Protein AF-A0A6P0CGT4-F1 (afdb_monomer_lite)

Sequence (58 aa):
RRERAMQRFRSMRCLQKFAAVHASVSNHFNQERSLYSRANFKLNRAAALSEWRQLGAA

Secondary structure (DSSP, 8-state):
-HHHHHTT-S-HHHHHHHHHHHHHHHHHHHGGGTTS-HHHHHHHHHHHHHHHHHHTT-

Organism: NCBI:txid2698830

Radius of gyration: 16.47 Å; chains: 1; bounding box: 37×19×39 Å

pLDDT: mean 84.79, std 10.05, range [55.75, 95.75]

Foldseek 3Di:
DVVVVLVPDPDPVVSVVVCVVVVVVVCVVCVCVVVDDPVVVVVVVVVVVVVVVVVVVD

Structure (mmCIF, N/CA/C/O backbone):
data_AF-A0A6P0CGT4-F1
#
_entry.id   AF-A0A6P0CGT4-F1
#
loop_
_atom_site.group_PDB
_atom_site.id
_atom_site.type_symbol
_atom_site.label_atom_id
_atom_site.label_alt_id
_atom_site.label_comp_id
_atom_site.label_asym_id
_atom_site.label_entity_id
_atom_site.label_seq_id
_atom_site.pdbx_PDB_ins_code
_atom_site.Cartn_x
_atom_site.Cartn_y
_atom_site.Cartn_z
_atom_site.occupancy
_atom_site.B_iso_or_equiv
_atom_site.auth_seq_id
_atom_site.auth_comp_id
_atom_site.auth_asym_id
_atom_site.auth_atom_id
_atom_site.pdbx_PDB_model_num
ATOM 1 N N . ARG A 1 1 ? -14.489 -6.743 2.355 1.00 71.62 1 ARG A N 1
ATOM 2 C CA . ARG A 1 1 ? -13.291 -7.428 2.929 1.00 71.62 1 ARG A CA 1
ATOM 3 C C . ARG A 1 1 ? -12.781 -6.734 4.194 1.00 71.62 1 ARG A C 1
ATOM 5 O O . ARG A 1 1 ? -12.614 -7.421 5.190 1.00 71.6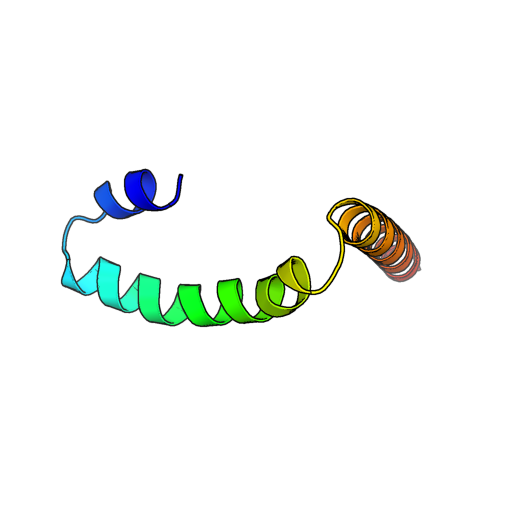2 1 ARG A O 1
ATOM 12 N N . ARG A 1 2 ? -12.589 -5.402 4.179 1.00 77.88 2 ARG A N 1
ATOM 13 C CA . ARG A 1 2 ? -12.131 -4.616 5.342 1.00 77.88 2 ARG A CA 1
ATOM 14 C C . ARG A 1 2 ? -13.032 -4.789 6.569 1.00 77.88 2 ARG A C 1
ATOM 16 O O . ARG A 1 2 ? -12.536 -5.154 7.619 1.00 77.88 2 ARG A O 1
ATOM 23 N N . GLU A 1 3 ? -14.347 -4.647 6.416 1.00 85.06 3 GLU A N 1
ATOM 24 C CA . GLU A 1 3 ? -15.323 -4.763 7.521 1.00 85.06 3 GLU A CA 1
ATOM 25 C C . GLU A 1 3 ? -15.261 -6.097 8.270 1.00 85.06 3 GLU A C 1
ATOM 27 O O . GLU A 1 3 ? -15.213 -6.106 9.494 1.00 85.06 3 GLU A O 1
ATOM 32 N N . ARG A 1 4 ? -15.134 -7.220 7.554 1.00 89.75 4 ARG A N 1
ATOM 33 C CA . ARG A 1 4 ? -14.957 -8.544 8.178 1.00 89.75 4 ARG A CA 1
ATOM 34 C C . ARG A 1 4 ? -13.651 -8.658 8.971 1.00 89.75 4 ARG A C 1
ATOM 36 O O . ARG A 1 4 ? -13.606 -9.345 9.981 1.00 89.75 4 ARG A O 1
ATOM 43 N N . ALA A 1 5 ? -12.579 -7.998 8.529 1.00 88.38 5 ALA A N 1
ATOM 44 C CA . ALA A 1 5 ? -11.334 -7.941 9.296 1.00 88.38 5 ALA A CA 1
ATOM 45 C C . ALA A 1 5 ? -11.473 -7.030 10.526 1.00 88.38 5 ALA A C 1
ATOM 47 O O . ALA A 1 5 ? -10.964 -7.363 11.592 1.00 88.38 5 ALA A O 1
ATOM 48 N N . MET A 1 6 ? -12.213 -5.925 10.396 1.00 92.69 6 MET A N 1
ATOM 49 C CA . MET A 1 6 ? -12.495 -4.998 11.495 1.00 92.69 6 MET A CA 1
ATOM 50 C C . MET A 1 6 ? -13.322 -5.658 12.615 1.00 92.69 6 MET A C 1
ATOM 52 O O . MET A 1 6 ? -13.066 -5.391 13.784 1.00 92.69 6 MET A O 1
ATOM 56 N N . GLN A 1 7 ? -14.216 -6.599 12.286 1.00 92.06 7 GLN A N 1
ATOM 57 C CA . GLN A 1 7 ? -14.982 -7.394 13.264 1.00 92.06 7 GLN A CA 1
ATOM 58 C C . GLN A 1 7 ? -14.122 -8.307 14.156 1.00 92.06 7 GLN A C 1
ATOM 60 O O . GLN A 1 7 ? -14.585 -8.758 15.197 1.00 92.06 7 GLN A O 1
ATOM 65 N N . ARG A 1 8 ? -12.869 -8.591 13.777 1.00 93.69 8 ARG A N 1
ATOM 66 C CA . ARG A 1 8 ? -11.969 -9.462 14.556 1.00 93.69 8 ARG A CA 1
ATOM 67 C C . ARG A 1 8 ? -11.273 -8.730 15.707 1.00 93.69 8 ARG A C 1
ATOM 69 O O . ARG A 1 8 ? -10.590 -9.367 16.508 1.00 93.69 8 ARG A O 1
ATOM 76 N N . PHE A 1 9 ? -11.402 -7.406 15.789 1.00 94.25 9 PHE A N 1
ATOM 77 C CA . PHE A 1 9 ? -10.824 -6.625 16.878 1.00 94.25 9 PHE A CA 1
ATOM 78 C C . PHE A 1 9 ? -11.651 -6.789 18.153 1.00 94.25 9 PHE A C 1
ATOM 80 O O . PHE A 1 9 ? -12.861 -6.598 18.151 1.00 94.25 9 PHE A O 1
ATOM 87 N N . ARG A 1 10 ? -10.976 -7.077 19.271 1.00 94.31 10 ARG A N 1
ATOM 88 C CA . ARG A 1 10 ? -11.618 -7.253 20.586 1.00 94.31 10 ARG A CA 1
ATOM 89 C C . ARG A 1 10 ? -12.165 -5.950 21.191 1.00 94.31 10 ARG A C 1
ATOM 91 O O . ARG A 1 10 ? -12.932 -6.002 22.141 1.00 94.31 10 ARG A O 1
ATOM 98 N N . SER A 1 11 ? -11.748 -4.785 20.685 1.00 95.38 11 SER A N 1
ATOM 99 C CA . SER A 1 11 ? -12.167 -3.470 21.187 1.00 95.38 11 SER A CA 1
ATOM 100 C C . SER A 1 11 ? -12.290 -2.449 20.062 1.00 95.38 11 SER A C 1
ATOM 102 O O . SER A 1 11 ? -11.403 -2.333 19.210 1.00 95.38 11 SER A O 1
ATOM 104 N N . MET A 1 12 ? -13.350 -1.640 20.133 1.00 94.50 12 MET A N 1
ATOM 105 C CA . MET A 1 12 ? -13.608 -0.548 19.194 1.00 94.50 12 MET A CA 1
ATOM 106 C C . MET A 1 12 ? -12.498 0.510 19.212 1.00 94.50 12 MET A C 1
ATOM 108 O O . MET A 1 12 ? -12.112 1.031 18.168 1.00 94.50 12 MET A O 1
ATOM 112 N N . ARG A 1 13 ? -11.915 0.787 20.385 1.00 95.75 13 ARG A N 1
ATOM 113 C CA . ARG A 1 13 ? -10.842 1.782 20.533 1.00 95.75 13 ARG A CA 1
ATOM 114 C C . ARG A 1 13 ? -9.580 1.378 19.765 1.00 95.75 13 ARG A C 1
ATOM 116 O O . ARG A 1 13 ? -8.963 2.214 19.109 1.00 95.75 13 ARG A O 1
ATOM 123 N N . CYS A 1 14 ? -9.194 0.104 19.833 1.00 94.75 14 CYS A N 1
ATOM 124 C CA . CYS A 1 14 ? -8.042 -0.404 19.083 1.00 94.75 14 CYS A CA 1
ATOM 125 C C . CYS A 1 14 ? -8.305 -0.383 17.576 1.00 94.75 14 CYS A C 1
ATOM 127 O O . CYS A 1 14 ? -7.430 0.024 16.813 1.00 94.75 14 CYS A O 1
ATOM 129 N N . LEU A 1 15 ? -9.521 -0.750 17.161 1.00 95.12 15 LEU A N 1
ATOM 130 C CA . LEU A 1 15 ? -9.935 -0.662 15.766 1.00 95.12 15 LEU A CA 1
ATOM 131 C C . LEU A 1 15 ? -9.835 0.774 15.236 1.00 95.12 15 LEU A C 1
ATOM 133 O O . LEU A 1 15 ? -9.272 0.983 14.168 1.00 95.12 15 LEU A O 1
ATOM 137 N N . GLN A 1 16 ? -10.338 1.762 15.978 1.00 93.31 16 GLN A N 1
ATOM 138 C CA . GLN A 1 16 ? -10.306 3.168 15.564 1.00 93.31 16 GLN A CA 1
ATOM 139 C C . GLN A 1 16 ? -8.875 3.686 15.388 1.00 93.31 16 GLN A C 1
ATOM 141 O O . GLN A 1 16 ? -8.570 4.289 14.361 1.00 93.31 16 GLN A O 1
ATOM 146 N N . LYS A 1 17 ? -7.978 3.404 16.344 1.00 93.75 17 LYS A N 1
ATOM 147 C CA . LYS A 1 17 ? -6.559 3.784 16.235 1.00 93.75 17 LYS A CA 1
ATOM 148 C C . LYS A 1 17 ? -5.893 3.145 15.016 1.00 93.75 17 LYS A C 1
ATOM 150 O O . LYS A 1 17 ? -5.234 3.837 14.246 1.00 93.75 17 LYS A O 1
ATOM 155 N N . PHE A 1 18 ? -6.102 1.843 14.818 1.00 90.69 18 PHE A N 1
ATOM 156 C CA . PHE A 1 18 ? -5.571 1.125 13.661 1.00 90.69 18 PHE A CA 1
ATOM 157 C C . PHE A 1 18 ? -6.116 1.694 12.343 1.00 90.69 18 PHE A C 1
ATOM 159 O O . PHE A 1 18 ? -5.357 1.962 11.414 1.00 90.69 18 PHE A O 1
ATOM 166 N N . ALA A 1 19 ? -7.429 1.918 12.267 1.00 89.56 19 ALA A N 1
ATOM 167 C CA . ALA A 1 19 ? -8.089 2.420 11.072 1.00 89.56 19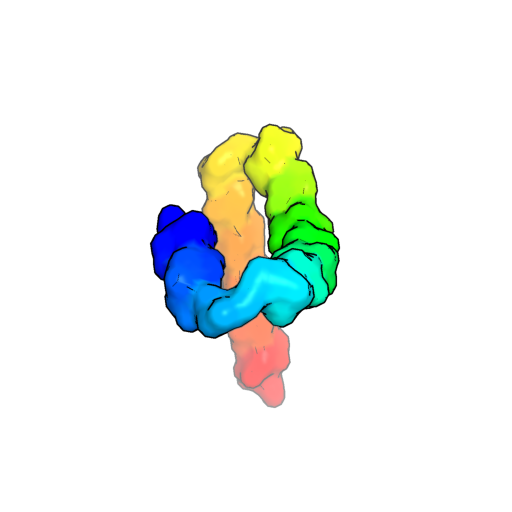 ALA A CA 1
ATOM 168 C C . ALA A 1 19 ? -7.637 3.840 10.713 1.00 89.56 19 ALA A C 1
ATOM 170 O O . ALA A 1 19 ? -7.425 4.099 9.534 1.00 89.56 19 ALA A O 1
ATOM 171 N N . ALA A 1 20 ? -7.445 4.733 11.688 1.00 87.88 20 ALA A N 1
ATOM 172 C CA . ALA A 1 20 ? -6.986 6.099 11.438 1.00 87.88 20 ALA A CA 1
ATOM 173 C C . ALA A 1 20 ? -5.599 6.136 10.771 1.00 87.88 20 ALA A C 1
ATOM 175 O O . ALA A 1 20 ? -5.414 6.835 9.777 1.00 87.88 20 ALA A O 1
ATOM 176 N N . VAL A 1 21 ? -4.651 5.327 11.258 1.00 87.38 21 VAL A N 1
ATOM 177 C CA . VAL A 1 21 ? -3.297 5.244 10.681 1.00 87.38 21 VAL A CA 1
ATOM 178 C C . VAL A 1 21 ? -3.312 4.528 9.329 1.00 87.38 21 VAL A C 1
ATOM 180 O O . VAL A 1 21 ? -2.671 4.960 8.378 1.00 87.38 21 VAL A O 1
ATOM 183 N N . HIS A 1 22 ? -4.066 3.437 9.203 1.00 85.94 22 HIS A N 1
ATOM 184 C CA . HIS A 1 22 ? -4.081 2.651 7.970 1.00 85.94 22 HIS A CA 1
ATOM 185 C C . HIS A 1 22 ? -4.882 3.326 6.841 1.00 85.94 22 HIS A C 1
ATOM 187 O O . HIS A 1 22 ? -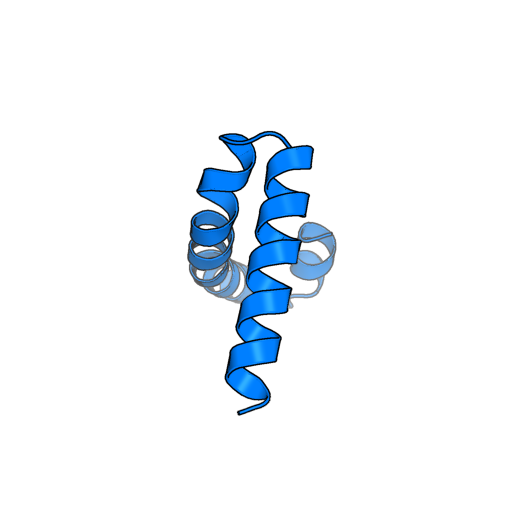4.618 3.095 5.655 1.00 85.94 22 HIS A O 1
ATOM 193 N N . ALA A 1 23 ? -5.882 4.144 7.181 1.00 83.38 23 ALA A N 1
ATOM 194 C CA . ALA A 1 23 ? -6.693 4.860 6.205 1.00 83.38 23 ALA A CA 1
ATOM 195 C C . ALA A 1 23 ? -5.877 5.908 5.448 1.00 83.38 23 ALA A C 1
ATOM 197 O O . ALA A 1 23 ? -6.051 5.999 4.239 1.00 83.38 23 ALA A O 1
ATOM 198 N N . SER A 1 24 ? -4.964 6.639 6.098 1.00 78.62 24 SER A N 1
ATOM 199 C CA . SER A 1 24 ? -4.134 7.641 5.412 1.00 78.62 24 SER A CA 1
ATOM 200 C C . SER A 1 24 ? -3.250 7.002 4.339 1.00 78.62 24 SER A C 1
ATOM 202 O O . SER A 1 24 ? -3.281 7.433 3.192 1.00 78.62 24 SER A O 1
ATOM 204 N N . VAL A 1 25 ? -2.569 5.900 4.671 1.00 76.69 25 VAL A N 1
ATOM 205 C CA . VAL A 1 25 ? -1.741 5.123 3.734 1.00 76.69 25 VAL A CA 1
ATOM 206 C C . VAL A 1 25 ? -2.593 4.592 2.583 1.00 76.69 25 VAL A C 1
ATOM 208 O O . VAL A 1 25 ? -2.285 4.796 1.412 1.00 76.69 25 VAL A O 1
ATOM 211 N N . SER A 1 26 ? -3.712 3.941 2.905 1.00 74.75 26 SER A N 1
ATOM 212 C CA . SER A 1 26 ? -4.579 3.351 1.881 1.00 74.75 26 SER A CA 1
ATOM 213 C C . SER A 1 26 ? -5.207 4.404 0.972 1.00 74.75 26 SER A C 1
ATOM 215 O O . SER A 1 26 ? -5.367 4.143 -0.216 1.00 74.75 26 SER A O 1
ATOM 217 N N . ASN A 1 27 ? -5.568 5.567 1.510 1.00 74.81 27 ASN A N 1
ATOM 218 C CA . ASN A 1 27 ? -6.169 6.652 0.745 1.00 74.81 27 ASN A CA 1
ATOM 219 C C . ASN A 1 27 ? -5.129 7.363 -0.117 1.00 74.81 27 ASN A C 1
ATOM 221 O O . ASN A 1 27 ? -5.419 7.616 -1.278 1.00 74.81 27 ASN A O 1
ATOM 225 N N . HIS A 1 28 ? -3.922 7.612 0.395 1.00 71.62 28 HIS A N 1
ATOM 226 C CA . HIS A 1 28 ? -2.850 8.260 -0.360 1.00 71.62 28 HIS A CA 1
ATOM 227 C C . HIS A 1 2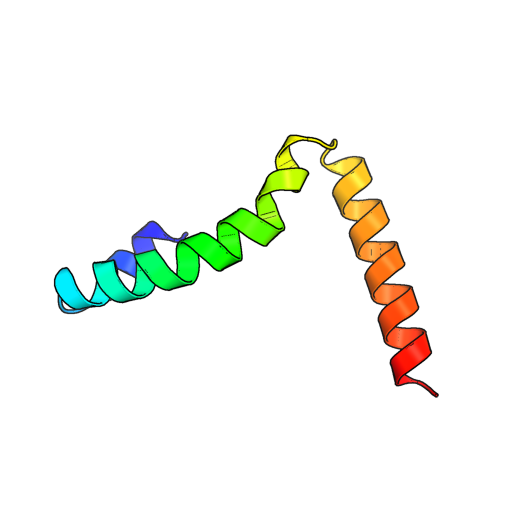8 ? -2.486 7.464 -1.624 1.00 71.62 28 HIS A C 1
ATOM 229 O O . HIS A 1 28 ? -2.484 8.008 -2.722 1.00 71.62 28 HIS A O 1
ATOM 235 N N . PHE A 1 29 ? -2.316 6.141 -1.508 1.00 66.94 29 PHE A N 1
ATOM 236 C CA . PHE A 1 29 ? -2.017 5.277 -2.661 1.00 66.94 29 PHE A CA 1
ATOM 237 C C . PHE A 1 29 ? -3.229 4.946 -3.552 1.00 66.94 29 PHE A C 1
ATOM 239 O O . PHE A 1 29 ? -3.053 4.406 -4.643 1.00 66.94 29 PHE A O 1
ATOM 246 N N . ASN A 1 30 ? -4.464 5.210 -3.107 1.00 67.00 30 ASN A N 1
ATOM 247 C CA . ASN A 1 30 ? -5.668 4.984 -3.921 1.00 67.00 30 ASN A CA 1
ATOM 248 C C . ASN A 1 30 ? -6.324 6.277 -4.429 1.00 67.00 30 ASN A C 1
ATOM 250 O O . ASN A 1 30 ? -7.266 6.172 -5.210 1.00 67.00 30 ASN A O 1
ATOM 254 N N . GLN A 1 31 ? -5.854 7.464 -4.039 1.00 64.94 31 GLN A N 1
ATOM 255 C CA . GLN A 1 31 ? -6.454 8.743 -4.436 1.00 64.94 31 GLN A CA 1
ATOM 256 C C . GLN A 1 31 ? -6.426 8.943 -5.953 1.00 64.94 31 GLN A C 1
ATOM 258 O O . GLN A 1 31 ? -7.426 9.333 -6.544 1.00 64.94 31 GLN A O 1
ATOM 263 N N . GLU A 1 32 ? -5.327 8.579 -6.609 1.00 65.06 32 GLU A N 1
ATOM 264 C CA . GLU A 1 32 ? -5.219 8.690 -8.068 1.00 65.06 32 GLU A CA 1
ATOM 265 C C . GLU A 1 32 ? -5.908 7.542 -8.813 1.00 65.06 32 GLU A C 1
ATOM 267 O O . GLU A 1 32 ? -6.144 7.607 -10.019 1.00 65.06 32 GLU A O 1
ATOM 272 N N . ARG A 1 33 ? -6.290 6.474 -8.106 1.00 67.25 33 ARG A N 1
ATOM 273 C CA . ARG A 1 33 ? -6.888 5.293 -8.730 1.00 67.25 33 ARG A CA 1
ATOM 274 C C . ARG A 1 33 ? -8.300 5.551 -9.257 1.00 67.25 33 ARG A C 1
ATOM 276 O O . ARG A 1 33 ? -8.730 4.837 -10.158 1.00 67.25 33 ARG A O 1
ATOM 283 N N . SER A 1 34 ? -9.022 6.523 -8.700 1.00 68.38 34 SER A N 1
ATOM 284 C CA . SER A 1 34 ? -10.313 6.969 -9.241 1.00 68.38 34 SER A CA 1
ATOM 285 C C . SER A 1 34 ? -10.166 7.995 -10.364 1.00 68.38 34 SER A C 1
ATOM 287 O O . SER A 1 34 ? -11.101 8.155 -11.141 1.00 68.38 34 SER A O 1
ATOM 289 N N . LEU A 1 35 ? -9.015 8.671 -10.456 1.00 76.62 35 LEU A N 1
ATOM 290 C CA . LEU A 1 35 ? -8.743 9.696 -11.468 1.00 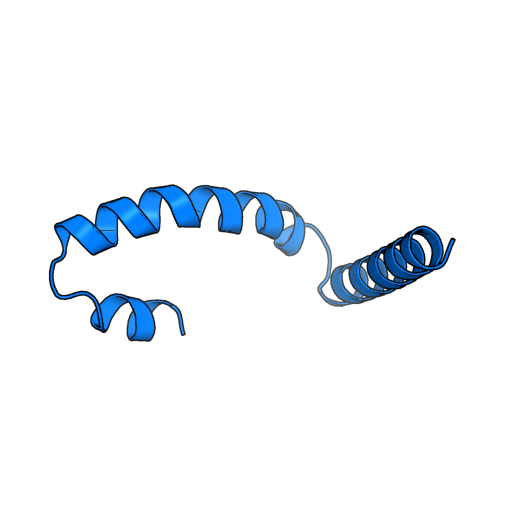76.62 35 LEU A CA 1
ATOM 291 C C . LEU A 1 35 ? -8.352 9.094 -12.825 1.00 76.62 35 LEU A C 1
ATOM 293 O O . LEU A 1 35 ? -8.551 9.728 -13.857 1.00 76.62 35 LEU A O 1
ATOM 297 N N . TYR A 1 36 ? -7.854 7.854 -12.844 1.00 74.94 36 TYR A N 1
ATOM 298 C CA . TYR A 1 36 ? -7.470 7.151 -14.069 1.00 74.94 36 TYR A CA 1
ATOM 299 C C . TYR A 1 36 ? -8.275 5.866 -14.271 1.00 74.94 36 TYR A C 1
ATOM 301 O O . TYR A 1 36 ? -8.634 5.167 -13.322 1.00 74.94 36 TYR A O 1
ATOM 309 N N . SER A 1 37 ? -8.544 5.519 -15.534 1.00 84.88 37 SER A N 1
ATOM 310 C CA . SER A 1 37 ? -9.285 4.299 -15.866 1.00 84.88 37 SER A CA 1
ATOM 311 C C . SER A 1 37 ? -8.604 3.056 -15.274 1.00 84.88 37 SER A C 1
ATOM 313 O O . SER A 1 37 ? -7.375 2.959 -15.176 1.00 84.88 37 SER A O 1
ATOM 315 N N . ARG A 1 38 ? -9.401 2.039 -14.920 1.00 84.50 38 ARG A N 1
ATOM 316 C CA . ARG A 1 38 ? -8.873 0.772 -14.383 1.00 84.50 38 ARG A CA 1
ATOM 317 C C . ARG A 1 38 ? -7.858 0.107 -15.324 1.00 84.50 38 ARG A C 1
ATOM 319 O O . ARG A 1 38 ? -6.983 -0.613 -14.842 1.00 84.50 38 ARG A O 1
ATOM 326 N N . ALA A 1 39 ? -7.992 0.309 -16.636 1.00 88.44 39 ALA A N 1
ATOM 327 C CA . ALA A 1 39 ? -7.052 -0.200 -17.632 1.00 88.44 39 ALA A CA 1
ATOM 328 C C . ALA A 1 39 ? -5.679 0.474 -17.489 1.00 88.44 39 ALA A C 1
ATOM 330 O O . ALA A 1 39 ? -4.678 -0.225 -17.330 1.00 88.44 39 ALA A O 1
ATOM 331 N N . ASN A 1 40 ? -5.653 1.806 -17.411 1.00 86.75 40 ASN A N 1
ATOM 332 C CA . ASN A 1 40 ? -4.424 2.586 -17.250 1.00 86.75 40 ASN A CA 1
ATOM 333 C C . ASN A 1 40 ? -3.715 2.250 -15.931 1.00 86.75 40 ASN A C 1
ATOM 335 O O . ASN A 1 40 ? -2.509 2.021 -15.919 1.00 86.75 40 ASN A O 1
ATOM 339 N N . PHE A 1 41 ? -4.464 2.092 -14.833 1.00 84.06 41 PHE A N 1
ATOM 340 C CA . PHE A 1 41 ? -3.894 1.660 -13.550 1.00 84.06 41 PHE A CA 1
ATOM 341 C C . PHE A 1 41 ? -3.165 0.309 -13.650 1.00 84.06 41 PHE A C 1
ATOM 343 O O . PHE A 1 41 ? -2.088 0.133 -13.081 1.00 84.06 41 PHE A O 1
ATOM 350 N N . LYS A 1 42 ? -3.743 -0.668 -14.364 1.00 88.00 42 LYS A N 1
ATOM 351 C CA . LYS A 1 42 ? -3.111 -1.984 -14.537 1.00 88.00 42 LYS A CA 1
ATOM 352 C C . LYS A 1 42 ? -1.831 -1.901 -15.365 1.00 88.00 42 LYS A C 1
ATOM 354 O O . LYS A 1 42 ? -0.866 -2.565 -14.996 1.00 88.00 42 LYS A O 1
ATOM 359 N N . LEU A 1 43 ? -1.841 -1.112 -16.440 1.00 90.88 43 LEU A N 1
ATOM 360 C CA . LEU A 1 43 ? -0.675 -0.898 -17.299 1.00 90.88 43 LEU A CA 1
ATOM 361 C C . LEU A 1 43 ? 0.467 -0.247 -16.514 1.00 90.88 43 LEU A C 1
ATOM 363 O O . LEU A 1 43 ? 1.551 -0.818 -16.438 1.00 90.88 43 LEU A O 1
ATOM 367 N N . ASN A 1 44 ? 0.192 0.862 -15.824 1.00 87.75 44 ASN A N 1
ATOM 368 C CA . ASN A 1 44 ? 1.198 1.583 -15.040 1.00 87.75 44 ASN A CA 1
ATOM 369 C C . ASN A 1 44 ? 1.769 0.719 -13.910 1.00 87.75 44 ASN A C 1
ATOM 371 O O . ASN A 1 44 ? 2.978 0.683 -13.699 1.00 87.75 44 ASN A O 1
ATOM 375 N N . ARG A 1 45 ? 0.919 -0.053 -13.218 1.00 88.62 45 ARG A N 1
ATOM 376 C CA . ARG A 1 45 ? 1.374 -0.996 -12.187 1.00 88.62 45 ARG A CA 1
ATOM 377 C C . ARG A 1 45 ? 2.291 -2.082 -12.755 1.00 88.62 45 ARG A C 1
ATOM 379 O O . ARG A 1 45 ? 3.225 -2.490 -12.071 1.00 88.62 45 ARG A O 1
ATOM 386 N N . ALA A 1 46 ? 1.998 -2.596 -13.950 1.00 93.19 46 ALA A N 1
ATOM 387 C CA . ALA A 1 46 ? 2.834 -3.610 -14.589 1.00 93.19 46 ALA A CA 1
ATOM 388 C C . ALA A 1 46 ? 4.199 -3.031 -14.988 1.00 93.19 46 ALA A C 1
ATOM 390 O O . ALA A 1 46 ? 5.212 -3.655 -14.681 1.00 93.19 46 ALA A O 1
ATOM 391 N N . ALA A 1 47 ? 4.214 -1.830 -15.575 1.00 93.56 47 ALA A N 1
ATOM 392 C CA . ALA A 1 47 ? 5.433 -1.123 -15.965 1.00 93.56 47 ALA A CA 1
ATOM 393 C C . ALA A 1 47 ? 6.332 -0.799 -14.756 1.00 93.56 47 ALA A C 1
ATOM 395 O O . ALA A 1 47 ? 7.507 -1.163 -14.742 1.00 93.56 47 ALA A O 1
ATOM 396 N N . ALA A 1 48 ? 5.761 -0.226 -13.691 1.00 91.94 48 ALA A N 1
ATOM 397 C CA . ALA A 1 48 ? 6.501 0.070 -12.463 1.00 91.94 48 ALA A CA 1
ATOM 398 C C . ALA A 1 48 ? 7.074 -1.200 -11.806 1.00 91.94 48 ALA A C 1
ATOM 400 O O . ALA A 1 48 ? 8.188 -1.199 -11.289 1.00 91.94 48 ALA A O 1
ATOM 401 N N . LEU A 1 49 ? 6.337 -2.320 -11.840 1.00 92.75 49 LEU A N 1
ATOM 402 C CA . LEU A 1 49 ? 6.825 -3.589 -11.295 1.00 92.75 49 LEU A CA 1
ATOM 403 C C . LEU A 1 49 ? 7.974 -4.180 -12.123 1.00 92.75 49 LEU A C 1
ATOM 405 O O . LEU A 1 49 ? 8.876 -4.783 -11.542 1.00 92.75 49 LEU A O 1
ATOM 409 N N . SER A 1 50 ? 7.942 -4.057 -13.455 1.00 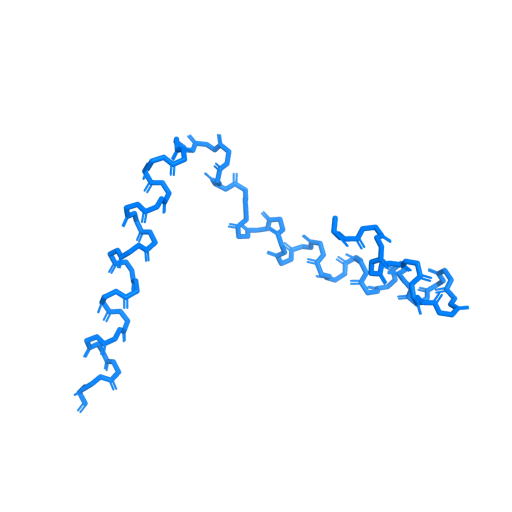94.38 50 SER A N 1
ATOM 410 C CA . SER A 1 50 ? 9.064 -4.493 -14.294 1.00 94.38 50 SER A CA 1
ATOM 411 C C . SER A 1 50 ? 10.311 -3.652 -14.053 1.00 94.38 50 SER A C 1
ATOM 413 O O . SER A 1 50 ? 11.383 -4.226 -13.890 1.00 94.38 50 SER A O 1
ATOM 415 N N . GLU A 1 51 ? 10.162 -2.333 -13.947 1.00 94.06 51 GLU A N 1
ATOM 416 C CA . GLU A 1 51 ? 11.267 -1.414 -13.663 1.00 94.06 51 GLU A CA 1
ATOM 417 C C . GLU A 1 51 ? 11.896 -1.715 -12.297 1.00 94.06 51 GLU A C 1
ATOM 419 O O . GLU A 1 51 ? 13.103 -1.914 -12.189 1.00 94.06 51 GLU A O 1
ATOM 424 N N . TRP A 1 52 ? 11.072 -1.890 -11.259 1.00 93.31 52 TRP A N 1
ATOM 425 C CA . TRP A 1 52 ? 11.556 -2.245 -9.924 1.00 93.31 52 TRP A CA 1
ATOM 426 C C . TRP A 1 52 ? 12.349 -3.559 -9.901 1.00 93.31 52 TRP A C 1
ATOM 428 O O . TRP A 1 52 ? 13.371 -3.671 -9.227 1.00 93.31 52 TRP A O 1
ATOM 438 N N . ARG A 1 53 ? 11.892 -4.569 -10.650 1.00 94.44 53 ARG A N 1
ATOM 439 C CA . ARG A 1 53 ? 12.605 -5.850 -10.767 1.00 94.44 53 ARG A CA 1
ATOM 440 C C . ARG A 1 53 ? 13.934 -5.713 -11.497 1.00 94.44 53 ARG A C 1
ATOM 442 O O . ARG A 1 53 ? 14.867 -6.408 -11.127 1.00 94.44 53 ARG A O 1
ATOM 449 N N . GLN A 1 54 ? 14.009 -4.858 -12.514 1.00 91.69 54 GLN A N 1
ATOM 450 C CA . GLN A 1 54 ? 15.256 -4.591 -13.231 1.00 91.69 54 GLN A CA 1
ATOM 451 C C . GLN A 1 54 ? 16.273 -3.903 -12.319 1.00 91.69 54 GLN A C 1
ATOM 453 O O . GLN A 1 54 ? 17.424 -4.318 -12.284 1.00 91.69 54 GLN A O 1
ATOM 458 N N . LEU A 1 55 ? 15.835 -2.923 -11.523 1.00 89.69 55 LEU A N 1
ATOM 459 C CA . LEU A 1 55 ? 16.695 -2.241 -10.552 1.00 89.69 55 LEU A CA 1
ATOM 460 C C . LEU A 1 55 ? 17.196 -3.173 -9.441 1.00 89.69 55 LEU A C 1
ATOM 462 O O . LEU A 1 55 ? 18.335 -3.049 -9.014 1.00 89.69 55 LEU A O 1
ATOM 466 N N . GLY A 1 56 ? 16.363 -4.109 -8.975 1.00 84.62 56 GLY A N 1
ATOM 467 C CA . GLY A 1 56 ? 16.744 -5.088 -7.949 1.00 84.62 56 GLY A CA 1
ATOM 468 C C . GLY A 1 56 ? 17.510 -6.313 -8.464 1.00 84.62 56 GLY A C 1
ATOM 469 O O . GLY A 1 56 ? 17.860 -7.173 -7.661 1.00 84.62 56 GLY A O 1
ATOM 470 N N . ALA A 1 57 ? 17.707 -6.431 -9.779 1.00 69.94 57 ALA A N 1
ATOM 471 C CA . ALA A 1 57 ? 18.492 -7.493 -10.411 1.00 69.94 57 ALA A CA 1
ATOM 472 C C . ALA A 1 57 ? 19.907 -7.032 -10.819 1.00 69.94 57 ALA A C 1
ATOM 474 O O . ALA A 1 57 ? 20.639 -7.823 -11.417 1.00 69.94 57 ALA A O 1
ATOM 475 N N . ALA A 1 58 ? 20.259 -5.775 -10.524 1.00 55.75 58 ALA A N 1
ATOM 476 C CA . ALA A 1 58 ? 21.616 -5.232 -10.600 1.00 55.75 58 ALA A CA 1
ATOM 477 C C . ALA A 1 58 ? 22.398 -5.550 -9.317 1.00 55.75 58 ALA A C 1
ATOM 479 O O . ALA A 1 58 ? 23.618 -5.797 -9.436 1.00 55.75 58 ALA A O 1
#